Protein AF-A0A0D0GRW7-F1 (afdb_monomer_lite)

Radius of gyration: 13.11 Å; chains: 1; bounding box: 33×24×35 Å

Secondary structure (DSSP, 8-state):
-EEEES-GGGGGGSPPPTTSEEEEEEETT-TTS-S---SSEEEEE---B--TT-SS-BTTHHHHHHHHHHHHHHHTT-HHHHHHHHHHHHHHTT--EEE-

Sequence (100 aa):
DYVLNMAPHQSDAIDATAGVKSYSIDHDWDMLSGDDMGNNIGFKTNTKSGKVGESHKNQTFVNEVGAFIKSFQESNGENSKLIDDFAKLMRSYGINVTVN

Organism: NCBI:txid1503925

pLDDT: mean 75.98, std 14.4, range [48.84, 95.38]

Foldseek 3Di:
DEAEAEQQQVCVVPDDDPPHQYEYEAEPPPPVSDVNNVGPKYKYKPADFQDPPDDPRRPCVCQLVVQQVVQVVVCVPPPVSSVVSSQVSCVVVVMHIDMD

Structure (mmCIF, N/CA/C/O backbone):
data_AF-A0A0D0GRW7-F1
#
_entry.id   AF-A0A0D0GRW7-F1
#
loop_
_atom_site.group_PDB
_atom_site.id
_atom_site.type_symbol
_atom_site.label_atom_id
_atom_site.label_alt_id
_atom_site.label_comp_id
_atom_site.label_asym_id
_atom_site.label_entity_id
_atom_site.label_seq_id
_atom_site.pdbx_PDB_ins_code
_atom_site.Cartn_x
_atom_site.Cartn_y
_atom_site.Cartn_z
_atom_site.occupancy
_atom_site.B_iso_or_equiv
_atom_site.auth_seq_id
_atom_site.auth_comp_id
_atom_site.auth_asym_id
_atom_site.auth_atom_id
_atom_site.pdbx_PDB_model_num
ATOM 1 N N . ASP A 1 1 ? 1.370 2.937 17.768 1.00 60.88 1 ASP A N 1
ATOM 2 C CA . ASP A 1 1 ? 2.430 2.711 16.764 1.00 60.88 1 ASP A CA 1
ATOM 3 C C . ASP A 1 1 ? 1.970 1.726 15.705 1.00 60.88 1 ASP A C 1
ATOM 5 O O . ASP A 1 1 ? 0.976 1.039 15.930 1.00 60.88 1 ASP A O 1
ATOM 9 N N . TYR A 1 2 ? 2.628 1.719 14.546 1.00 71.25 2 TYR A N 1
ATOM 10 C CA . TYR A 1 2 ? 2.402 0.777 13.445 1.00 71.25 2 TYR A CA 1
ATOM 11 C C . TYR A 1 2 ? 3.739 0.418 12.792 1.00 71.25 2 TYR A C 1
ATOM 13 O O . TYR A 1 2 ? 4.698 1.185 12.883 1.00 71.25 2 TYR A O 1
ATOM 21 N N . VAL A 1 3 ? 3.782 -0.733 12.122 1.00 76.12 3 VAL A N 1
ATOM 22 C CA . VAL A 1 3 ? 4.935 -1.176 11.328 1.00 76.12 3 VAL A CA 1
ATOM 23 C C . VAL A 1 3 ? 4.465 -1.408 9.897 1.00 76.12 3 VAL A C 1
ATOM 25 O O . VAL A 1 3 ? 3.535 -2.182 9.674 1.00 76.12 3 VAL A O 1
ATOM 28 N N . LEU A 1 4 ? 5.091 -0.723 8.939 1.00 79.25 4 LEU A N 1
ATOM 29 C CA . LEU A 1 4 ? 4.944 -1.011 7.515 1.00 79.25 4 LEU A CA 1
ATOM 30 C C . LEU A 1 4 ? 6.209 -1.714 7.037 1.00 79.25 4 LEU A C 1
ATOM 32 O O . LEU A 1 4 ? 7.304 -1.161 7.117 1.00 79.25 4 LEU A O 1
ATOM 36 N N . ASN A 1 5 ? 6.032 -2.918 6.523 1.00 77.00 5 ASN A N 1
ATOM 37 C CA . ASN A 1 5 ? 7.088 -3.741 5.984 1.00 77.00 5 ASN A CA 1
ATOM 38 C C . ASN A 1 5 ? 6.989 -3.783 4.454 1.00 77.00 5 ASN A C 1
ATOM 40 O O . ASN A 1 5 ? 5.943 -4.114 3.911 1.00 77.00 5 ASN A O 1
ATOM 44 N N . MET A 1 6 ? 8.070 -3.455 3.753 1.00 75.94 6 MET A N 1
ATOM 45 C CA . MET A 1 6 ? 8.114 -3.451 2.284 1.00 75.94 6 MET A CA 1
ATOM 46 C C . MET A 1 6 ? 9.124 -4.457 1.711 1.00 75.94 6 MET A C 1
ATOM 48 O O . MET A 1 6 ? 9.511 -4.336 0.553 1.00 75.94 6 MET A O 1
ATOM 52 N N . ALA A 1 7 ? 9.595 -5.400 2.533 1.00 69.25 7 ALA A N 1
ATOM 53 C CA . ALA A 1 7 ? 10.480 -6.495 2.135 1.00 69.25 7 ALA A CA 1
ATOM 54 C C . ALA A 1 7 ? 10.164 -7.765 2.962 1.00 69.25 7 ALA A C 1
ATOM 56 O O . ALA A 1 7 ? 10.988 -8.184 3.783 1.00 69.25 7 ALA A O 1
ATOM 57 N N . PRO A 1 8 ? 8.965 -8.360 2.794 1.00 55.47 8 PRO A N 1
ATOM 58 C CA . PRO A 1 8 ? 8.429 -9.394 3.684 1.00 55.47 8 PRO A CA 1
ATOM 59 C C . PRO A 1 8 ? 9.364 -10.585 3.942 1.00 55.47 8 PRO A C 1
ATOM 61 O O . PRO A 1 8 ? 9.634 -10.850 5.106 1.00 55.47 8 PRO A O 1
ATOM 64 N N . HIS A 1 9 ? 10.011 -11.174 2.933 1.00 56.25 9 HIS A N 1
ATOM 65 C CA . HIS A 1 9 ? 11.031 -12.225 3.137 1.00 56.25 9 HIS A CA 1
ATOM 66 C C . HIS A 1 9 ? 12.189 -11.848 4.074 1.00 56.25 9 HIS A C 1
ATOM 68 O O . HIS A 1 9 ? 12.691 -12.685 4.815 1.00 56.25 9 HIS A O 1
ATOM 74 N N . GLN A 1 10 ? 12.669 -10.596 4.062 1.00 51.53 10 GLN A N 1
ATOM 75 C CA . GLN A 1 10 ? 13.728 -10.191 5.003 1.00 51.53 10 GLN A CA 1
ATOM 76 C C . GLN A 1 10 ? 13.198 -9.965 6.423 1.00 51.53 10 GLN A C 1
ATOM 78 O O . GLN A 1 10 ? 13.969 -9.683 7.339 1.00 51.53 10 GLN A O 1
ATOM 83 N N . SER A 1 11 ? 11.887 -10.049 6.602 1.00 50.66 11 SER A N 1
ATOM 84 C CA . SER A 1 11 ? 11.193 -9.638 7.814 1.00 50.66 11 SER A CA 1
ATOM 85 C C . SER A 1 11 ? 10.844 -10.789 8.728 1.00 50.66 11 SER A C 1
ATOM 87 O O . SER A 1 11 ? 10.497 -10.530 9.871 1.00 50.66 11 SER A O 1
ATOM 89 N N . ASP A 1 12 ? 11.094 -12.029 8.313 1.00 48.84 12 ASP A N 1
ATOM 90 C CA . ASP A 1 12 ? 11.265 -13.149 9.246 1.00 48.84 12 ASP A CA 1
ATOM 91 C C . ASP A 1 12 ? 12.370 -12.864 10.285 1.00 48.84 12 ASP A C 1
ATOM 93 O O . ASP A 1 12 ? 12.450 -13.513 11.324 1.00 48.84 12 ASP A O 1
ATOM 97 N N . ALA A 1 13 ? 13.235 -11.873 10.023 1.00 49.31 13 ALA A N 1
ATOM 98 C CA . ALA A 1 13 ? 14.223 -11.351 10.965 1.00 49.31 13 ALA A CA 1
ATOM 99 C C . ALA A 1 13 ? 13.736 -10.143 11.799 1.00 49.31 13 ALA A C 1
ATOM 101 O O . ALA A 1 13 ? 14.474 -9.674 12.669 1.00 49.31 13 ALA A O 1
ATOM 102 N N . ILE A 1 14 ? 12.541 -9.604 11.530 1.00 51.38 14 ILE A N 1
ATOM 103 C CA . ILE A 1 14 ? 11.941 -8.458 12.225 1.00 51.38 14 ILE A CA 1
ATOM 104 C C . ILE A 1 14 ? 10.580 -8.884 12.784 1.00 51.38 14 ILE A C 1
ATOM 106 O O . ILE A 1 14 ? 9.543 -8.709 12.146 1.00 51.38 14 ILE A O 1
ATOM 110 N N . ASP A 1 15 ? 10.587 -9.400 14.014 1.00 55.19 15 ASP A N 1
ATOM 111 C CA . ASP A 1 15 ? 9.357 -9.694 14.746 1.00 55.19 15 ASP A CA 1
ATOM 112 C C . ASP A 1 15 ? 8.486 -8.435 14.861 1.00 55.19 15 ASP A C 1
ATOM 114 O O . ASP A 1 15 ? 8.937 -7.368 15.299 1.00 55.19 15 ASP A O 1
ATOM 118 N N . ALA A 1 16 ? 7.207 -8.560 14.505 1.00 58.50 16 ALA A N 1
ATOM 119 C CA . ALA A 1 16 ? 6.235 -7.517 14.783 1.00 58.50 16 ALA A CA 1
ATOM 120 C C . ALA A 1 16 ? 6.154 -7.297 16.304 1.00 58.50 16 ALA A C 1
ATOM 122 O O . ALA A 1 16 ? 5.867 -8.220 17.069 1.00 58.50 16 ALA A O 1
ATOM 123 N N . THR A 1 17 ? 6.385 -6.063 16.759 1.00 60.19 17 THR A N 1
ATOM 124 C CA . THR A 1 17 ? 6.256 -5.712 18.177 1.00 60.19 17 THR A CA 1
ATOM 125 C C . THR A 1 17 ? 4.860 -6.091 18.684 1.00 60.19 17 THR A C 1
ATOM 127 O O . THR A 1 17 ? 3.848 -5.666 18.122 1.00 60.19 17 THR A O 1
ATOM 130 N N . ALA A 1 18 ? 4.789 -6.874 19.764 1.00 60.69 18 ALA A N 1
ATOM 131 C CA . ALA A 1 18 ? 3.522 -7.338 20.324 1.00 60.69 18 ALA A CA 1
ATOM 132 C C . ALA A 1 18 ? 2.555 -6.168 20.612 1.00 60.69 18 ALA A C 1
ATOM 134 O O . ALA A 1 18 ? 2.917 -5.187 21.262 1.00 60.69 18 ALA A O 1
ATOM 135 N N . GLY A 1 19 ? 1.313 -6.282 20.129 1.00 65.00 19 GLY A N 1
ATOM 136 C CA . GLY A 1 19 ? 0.267 -5.262 20.297 1.00 65.00 19 GLY A CA 1
ATOM 137 C C . GLY A 1 19 ? 0.275 -4.132 19.257 1.00 65.00 19 GLY A C 1
ATOM 138 O O . GLY A 1 19 ? -0.574 -3.244 19.326 1.00 65.00 19 GLY A O 1
ATOM 139 N N . VAL A 1 20 ? 1.187 -4.163 18.281 1.00 69.50 20 VAL A N 1
ATOM 140 C CA . VAL A 1 20 ? 1.268 -3.186 17.187 1.00 69.50 20 VAL A CA 1
ATOM 141 C C . VAL A 1 20 ? 0.639 -3.754 15.912 1.00 69.50 20 VAL A C 1
ATOM 143 O O . VAL A 1 20 ? 0.842 -4.915 15.569 1.00 69.50 20 VAL A O 1
ATOM 146 N N . LYS A 1 21 ?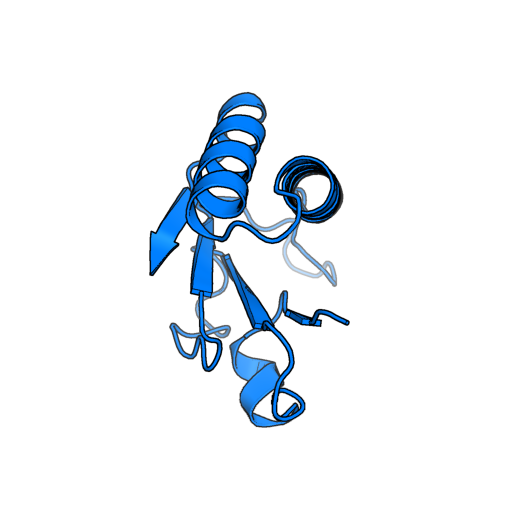 -0.134 -2.936 15.183 1.00 72.69 21 LYS A N 1
ATOM 147 C CA . LYS A 1 21 ? -0.653 -3.328 13.863 1.00 72.69 21 LYS A CA 1
ATOM 148 C C . LYS A 1 21 ? 0.496 -3.343 12.853 1.00 72.69 21 LYS A C 1
ATOM 150 O O . LYS A 1 21 ? 1.126 -2.304 12.637 1.00 72.69 21 LYS A O 1
ATOM 155 N N . SER A 1 22 ? 0.744 -4.499 12.246 1.00 76.31 22 SER A N 1
ATOM 156 C CA . SER A 1 22 ? 1.752 -4.682 11.206 1.00 76.31 22 SER A CA 1
ATOM 157 C C . SER A 1 22 ? 1.101 -4.901 9.842 1.00 76.31 22 SER A C 1
ATOM 159 O O . SER A 1 22 ? 0.077 -5.577 9.732 1.00 76.31 22 SER A O 1
ATOM 161 N N . TYR A 1 23 ? 1.705 -4.306 8.818 1.00 81.06 23 TYR A N 1
ATOM 162 C CA . TYR A 1 23 ? 1.270 -4.386 7.428 1.00 81.06 23 TYR A CA 1
ATOM 163 C C . TYR A 1 23 ? 2.466 -4.734 6.556 1.00 81.06 23 TYR A C 1
ATOM 165 O O . TYR A 1 23 ? 3.562 -4.229 6.805 1.00 81.06 23 TYR A O 1
ATOM 173 N N . SER A 1 24 ? 2.274 -5.559 5.533 1.00 82.62 24 SER A N 1
ATOM 174 C CA . SER A 1 24 ? 3.302 -5.829 4.523 1.00 82.62 24 SER A CA 1
ATOM 175 C C . SER A 1 24 ? 2.848 -5.437 3.125 1.00 82.62 24 SER A C 1
ATOM 177 O O . SER A 1 24 ? 1.669 -5.538 2.802 1.00 82.62 24 SER A O 1
ATOM 179 N N . ILE A 1 25 ? 3.794 -4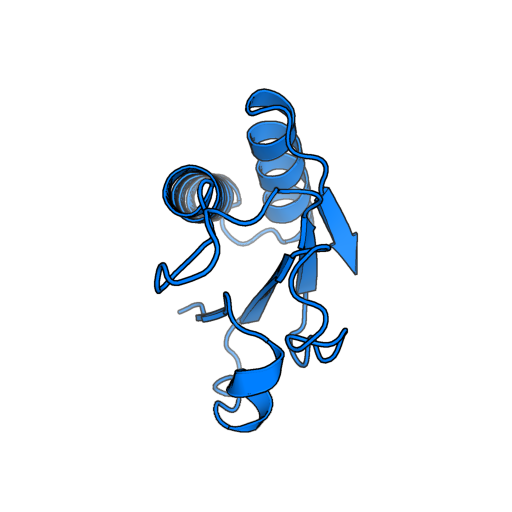.986 2.306 1.00 82.06 25 ILE A N 1
ATOM 180 C CA . ILE A 1 25 ? 3.623 -4.793 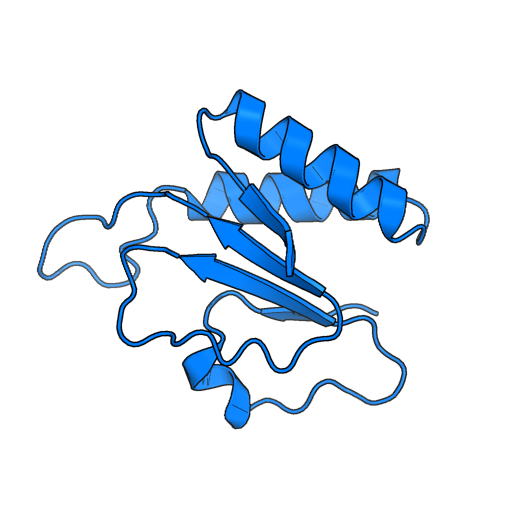0.869 1.00 82.06 25 ILE A CA 1
ATOM 181 C C . ILE A 1 25 ? 4.615 -5.717 0.160 1.00 82.06 25 ILE A C 1
ATOM 183 O O . ILE A 1 25 ? 5.821 -5.593 0.373 1.00 82.06 25 ILE A O 1
ATOM 187 N N . ASP A 1 26 ? 4.085 -6.622 -0.655 1.00 81.88 26 ASP A N 1
ATOM 188 C CA . ASP A 1 26 ? 4.806 -7.541 -1.534 1.00 81.88 26 ASP A CA 1
ATOM 189 C C . ASP A 1 26 ? 4.609 -7.158 -3.010 1.00 81.88 26 ASP A C 1
ATOM 191 O O . ASP A 1 26 ? 3.607 -6.535 -3.383 1.00 81.88 26 ASP A O 1
ATOM 195 N N . HIS A 1 27 ? 5.560 -7.546 -3.860 1.00 80.25 27 HIS A N 1
ATOM 196 C CA . HIS A 1 27 ? 5.608 -7.184 -5.273 1.00 80.25 27 HIS A CA 1
ATOM 197 C C . HIS A 1 27 ? 5.653 -8.428 -6.166 1.00 80.25 27 HIS A C 1
ATOM 199 O O . HIS A 1 27 ? 6.558 -9.241 -6.040 1.00 80.25 27 HIS A O 1
ATOM 205 N N . ASP A 1 28 ? 4.771 -8.523 -7.170 1.00 73.81 28 ASP A N 1
ATOM 206 C CA . ASP A 1 28 ? 4.681 -9.700 -8.066 1.00 73.81 28 ASP A CA 1
ATOM 207 C C . ASP A 1 28 ? 6.002 -10.070 -8.776 1.00 73.81 28 ASP A C 1
ATOM 209 O O . ASP A 1 28 ? 6.220 -11.220 -9.161 1.00 73.81 28 ASP A O 1
ATOM 213 N N . TRP A 1 29 ? 6.873 -9.086 -9.013 1.00 70.06 29 TRP A N 1
ATOM 214 C CA . TRP A 1 29 ? 8.165 -9.280 -9.678 1.00 70.06 29 TRP A CA 1
ATOM 215 C C . TRP A 1 29 ? 9.289 -9.684 -8.725 1.00 70.06 29 TRP A C 1
ATOM 217 O O . TRP A 1 29 ? 10.357 -10.092 -9.193 1.00 70.06 29 TRP A O 1
ATOM 227 N N . ASP A 1 30 ? 9.084 -9.554 -7.417 1.00 64.94 30 ASP A N 1
ATOM 228 C CA . ASP A 1 30 ? 10.051 -9.962 -6.413 1.00 64.94 30 ASP A CA 1
ATOM 229 C C . ASP A 1 30 ? 9.801 -11.428 -6.035 1.00 64.94 30 ASP A C 1
ATOM 231 O O . ASP A 1 30 ? 9.222 -11.788 -5.023 1.00 64.94 30 ASP A O 1
ATOM 235 N N . MET A 1 31 ? 10.248 -12.335 -6.905 1.00 58.91 31 MET A N 1
ATOM 236 C CA . MET A 1 31 ? 10.103 -13.778 -6.664 1.00 58.91 31 MET A CA 1
ATOM 237 C C . MET A 1 31 ? 10.867 -14.269 -5.422 1.00 58.91 31 MET A C 1
ATOM 239 O O . MET A 1 31 ? 10.650 -15.400 -4.990 1.00 58.91 31 MET A O 1
ATOM 243 N N . LEU A 1 32 ? 11.796 -13.463 -4.894 1.00 55.09 32 LEU A N 1
ATOM 244 C CA . LEU A 1 32 ? 12.589 -13.783 -3.709 1.00 55.09 32 LEU A CA 1
ATOM 245 C C . LEU A 1 32 ? 11.959 -13.226 -2.427 1.00 55.09 32 LEU A C 1
ATOM 247 O O . LEU A 1 32 ? 12.336 -13.691 -1.356 1.00 55.09 32 LEU A O 1
ATOM 251 N N . SER A 1 33 ? 11.019 -12.274 -2.513 1.00 55.09 33 SER A N 1
ATOM 252 C CA . SER A 1 33 ? 10.324 -11.737 -1.338 1.00 55.09 33 SER A CA 1
ATOM 253 C C . SER A 1 33 ? 9.281 -12.680 -0.749 1.00 55.09 33 SER A C 1
ATOM 255 O O . SER A 1 33 ? 8.897 -12.459 0.398 1.00 55.09 33 SER A O 1
ATOM 257 N N . GLY A 1 34 ? 8.910 -13.743 -1.478 1.00 49.47 34 GLY A N 1
ATOM 258 C CA . GLY A 1 34 ? 8.025 -14.817 -1.022 1.00 49.47 34 GLY A CA 1
ATOM 259 C C . GLY A 1 34 ? 6.633 -14.332 -0.591 1.00 49.47 34 GLY A C 1
ATOM 260 O O . GLY A 1 34 ? 6.422 -13.183 -0.235 1.00 49.47 34 GLY A O 1
ATOM 261 N N . ASP A 1 35 ? 5.649 -15.228 -0.546 1.00 52.47 35 ASP A N 1
ATOM 262 C CA . ASP A 1 35 ? 4.361 -14.916 0.104 1.00 52.47 35 ASP A CA 1
ATOM 263 C C . ASP A 1 35 ? 4.476 -14.961 1.650 1.00 52.47 35 ASP A C 1
ATOM 265 O O . ASP A 1 35 ? 3.462 -15.089 2.337 1.00 52.47 35 ASP A O 1
ATOM 269 N N . ASP A 1 36 ? 5.690 -14.857 2.218 1.00 54.38 36 ASP A N 1
ATOM 270 C CA . ASP A 1 36 ? 5.933 -14.891 3.669 1.00 54.38 36 ASP A CA 1
ATOM 271 C C . ASP A 1 36 ? 5.619 -13.527 4.301 1.00 54.38 36 ASP A C 1
ATOM 273 O O . ASP A 1 36 ? 6.444 -12.771 4.815 1.00 54.38 36 ASP A O 1
ATOM 277 N N . MET A 1 37 ? 4.351 -13.155 4.171 1.00 59.53 37 MET A N 1
ATOM 278 C CA . MET A 1 37 ? 3.765 -11.982 4.785 1.00 59.53 37 MET A CA 1
ATOM 279 C C . MET A 1 37 ? 3.359 -12.341 6.215 1.00 59.53 37 MET A C 1
ATOM 281 O O . MET A 1 37 ? 2.178 -12.473 6.514 1.00 59.53 37 MET A O 1
ATOM 285 N N . GLY A 1 38 ? 4.339 -12.477 7.116 1.00 52.50 38 GLY A N 1
ATOM 286 C CA . GLY A 1 38 ? 4.145 -12.773 8.549 1.00 52.50 38 GLY A CA 1
ATOM 287 C C . GLY A 1 38 ? 3.371 -11.711 9.361 1.00 52.50 38 GLY A C 1
ATOM 288 O O . GLY A 1 38 ? 3.412 -11.710 10.590 1.00 52.50 38 GLY A O 1
ATOM 289 N N . ASN A 1 39 ? 2.675 -10.783 8.694 1.00 60.41 39 ASN A N 1
ATOM 290 C CA . ASN A 1 39 ? 1.955 -9.652 9.272 1.00 60.41 39 ASN A CA 1
ATOM 291 C C . ASN A 1 39 ? 0.434 -9.860 9.245 1.00 60.41 39 ASN A C 1
ATOM 293 O O . ASN A 1 39 ? -0.092 -10.604 8.428 1.00 60.41 39 ASN A O 1
ATOM 297 N N . ASN A 1 40 ? -0.294 -9.147 10.112 1.00 67.06 40 ASN A N 1
ATOM 298 C CA . ASN A 1 40 ? -1.752 -9.301 10.244 1.00 67.06 40 ASN A CA 1
ATOM 299 C C . ASN A 1 40 ? -2.553 -8.905 8.983 1.00 67.06 40 ASN A C 1
ATOM 301 O O . ASN A 1 40 ? -3.708 -9.311 8.876 1.00 67.06 40 ASN A O 1
ATOM 305 N N . ILE A 1 41 ? -1.997 -8.066 8.093 1.00 75.00 41 ILE A N 1
ATOM 306 C CA . ILE A 1 41 ? -2.610 -7.642 6.819 1.00 75.00 41 ILE A CA 1
ATOM 307 C C . ILE A 1 41 ? -1.512 -7.506 5.755 1.00 75.00 41 ILE A C 1
ATOM 309 O O . ILE A 1 41 ? -0.575 -6.720 5.934 1.00 75.00 41 ILE A O 1
ATOM 313 N N . GLY A 1 42 ? -1.650 -8.219 4.638 1.00 78.75 42 GLY A N 1
ATOM 314 C CA . GLY A 1 42 ? -0.709 -8.173 3.523 1.00 78.75 42 GLY A CA 1
ATOM 315 C C . GLY A 1 42 ? -1.299 -7.547 2.258 1.00 78.75 42 GLY A C 1
ATOM 316 O O . GLY A 1 42 ? -2.443 -7.806 1.891 1.00 78.75 42 GLY A O 1
ATOM 317 N N . PHE A 1 43 ? -0.506 -6.743 1.553 1.00 83.38 43 PHE A N 1
ATOM 318 C CA . PHE A 1 43 ? -0.849 -6.163 0.257 1.00 83.38 43 PHE A CA 1
ATOM 319 C C . PHE A 1 43 ? 0.106 -6.669 -0.814 1.00 83.38 43 PHE A C 1
ATOM 321 O O . PHE A 1 43 ? 1.301 -6.418 -0.739 1.00 83.38 43 PHE A O 1
ATOM 328 N N . LYS A 1 44 ? -0.413 -7.309 -1.854 1.00 83.00 44 LYS A N 1
ATOM 329 C CA . LYS A 1 44 ? 0.369 -7.707 -3.024 1.00 83.00 44 LYS A CA 1
ATOM 330 C C . LYS A 1 44 ? 0.102 -6.762 -4.181 1.00 83.00 44 LYS A C 1
ATOM 332 O O . LYS A 1 44 ? -1.064 -6.544 -4.523 1.00 83.00 44 LYS A O 1
ATOM 337 N N . THR A 1 45 ? 1.146 -6.186 -4.771 1.00 79.44 45 THR A N 1
ATOM 338 C CA . THR A 1 45 ? 1.021 -5.212 -5.863 1.00 79.44 45 THR A CA 1
ATOM 339 C C . THR A 1 45 ? 1.655 -5.716 -7.159 1.00 79.44 45 THR A C 1
ATOM 341 O O . THR A 1 45 ? 2.728 -6.319 -7.177 1.00 79.44 45 THR A O 1
ATOM 344 N N . ASN A 1 46 ? 0.990 -5.435 -8.282 1.00 78.31 46 ASN A N 1
ATOM 345 C CA . ASN A 1 46 ? 1.421 -5.869 -9.617 1.00 78.31 46 ASN A CA 1
ATOM 346 C C . ASN A 1 46 ? 2.412 -4.904 -10.290 1.00 78.31 46 ASN A C 1
ATOM 348 O O . ASN A 1 46 ? 2.420 -4.747 -11.518 1.00 78.31 46 ASN A O 1
ATOM 352 N N . THR A 1 47 ? 3.187 -4.175 -9.488 1.00 75.38 47 THR A N 1
ATOM 353 C CA . THR A 1 47 ? 4.098 -3.139 -9.984 1.00 75.38 47 THR A CA 1
ATOM 354 C C . THR A 1 47 ? 5.214 -3.775 -10.814 1.00 75.38 47 THR A C 1
ATOM 356 O O . THR A 1 47 ? 5.284 -4.991 -10.963 1.00 75.38 47 THR A O 1
ATOM 359 N N . LYS A 1 48 ? 6.064 -2.974 -11.458 1.00 70.75 48 LYS A N 1
ATOM 360 C CA . LYS A 1 48 ? 7.181 -3.504 -12.253 1.00 70.75 48 LYS A CA 1
ATOM 361 C C . LYS A 1 48 ? 8.499 -3.169 -11.586 1.00 70.75 48 LYS A C 1
ATOM 363 O O . LYS A 1 48 ? 8.678 -2.058 -11.088 1.00 70.75 48 LYS A O 1
ATOM 368 N N . SER A 1 49 ? 9.444 -4.101 -11.671 1.00 69.94 49 SER A N 1
ATOM 369 C CA . SER A 1 49 ? 10.824 -3.828 -11.297 1.00 69.94 49 SER A CA 1
ATOM 370 C C . SER A 1 49 ? 11.439 -2.766 -12.220 1.00 69.94 49 SER A C 1
ATOM 372 O O . SER A 1 49 ? 11.219 -2.767 -13.432 1.00 69.94 49 SER A O 1
ATOM 374 N N . GLY A 1 50 ? 12.300 -1.924 -11.660 1.00 66.81 50 GLY A N 1
ATOM 375 C CA . GLY A 1 50 ? 13.307 -1.126 -12.350 1.00 66.81 50 GLY A CA 1
ATOM 376 C C . GLY A 1 50 ? 14.371 -1.982 -13.045 1.00 66.81 50 GLY A C 1
ATOM 377 O O . GLY A 1 50 ? 14.221 -3.198 -13.207 1.00 66.81 50 GLY A O 1
ATOM 378 N N . LYS A 1 51 ? 15.453 -1.352 -13.511 1.00 68.06 51 LYS A N 1
ATOM 379 C CA . LYS A 1 51 ? 16.415 -2.017 -14.403 1.00 68.06 51 LYS A CA 1
ATOM 380 C C . LYS A 1 51 ? 17.291 -3.023 -13.650 1.00 68.06 51 LYS A C 1
ATOM 382 O O . LYS A 1 51 ? 17.552 -2.904 -12.454 1.00 68.06 51 LYS A O 1
ATOM 387 N N . VAL A 1 52 ? 17.777 -4.040 -14.362 1.00 61.75 52 VAL A N 1
ATOM 388 C CA . VAL A 1 52 ? 18.760 -4.999 -13.828 1.00 61.75 52 VAL A CA 1
ATOM 389 C C . VAL A 1 52 ? 20.045 -4.250 -13.450 1.00 61.75 52 VAL A C 1
ATOM 391 O O . VAL A 1 52 ? 20.569 -3.497 -14.263 1.00 61.75 52 VAL A O 1
ATOM 394 N N . GLY A 1 53 ? 20.541 -4.455 -12.225 1.00 61.56 53 GLY A N 1
ATOM 395 C CA . GLY A 1 53 ? 21.724 -3.768 -11.687 1.00 61.56 53 GLY A CA 1
ATOM 396 C C . GLY A 1 53 ? 21.424 -2.526 -10.838 1.00 61.56 53 GLY A C 1
ATOM 397 O O . GLY A 1 53 ? 22.331 -2.023 -10.184 1.00 61.56 53 GLY A O 1
ATOM 398 N N . GLU A 1 54 ? 20.172 -2.058 -10.793 1.00 59.03 54 GLU A N 1
ATOM 399 C CA . GLU A 1 54 ? 19.744 -1.015 -9.853 1.00 59.03 54 GLU A CA 1
ATOM 400 C C . GLU A 1 54 ? 19.358 -1.645 -8.504 1.00 59.03 54 GLU A C 1
ATOM 402 O O . GLU A 1 54 ? 18.585 -2.609 -8.453 1.00 59.03 54 GLU A O 1
ATOM 407 N N . SER A 1 55 ? 19.891 -1.104 -7.406 1.00 52.06 55 SER A N 1
ATOM 408 C CA . SER A 1 55 ? 19.375 -1.364 -6.056 1.00 52.06 55 SER A CA 1
ATOM 409 C C . SER A 1 55 ? 18.016 -0.675 -5.891 1.00 52.06 55 SER A C 1
ATOM 411 O O . SER A 1 55 ? 17.826 0.423 -6.407 1.00 52.06 55 SER A O 1
ATOM 413 N N . HIS A 1 56 ? 17.082 -1.292 -5.158 1.00 58.91 56 HIS A N 1
ATOM 414 C CA . HIS A 1 56 ? 15.732 -0.753 -4.903 1.00 58.91 56 HIS A CA 1
ATOM 415 C C . HIS A 1 56 ? 14.903 -0.508 -6.178 1.00 58.91 56 HIS A C 1
ATOM 417 O O . HIS A 1 56 ? 14.444 0.595 -6.459 1.00 58.91 56 HIS A O 1
ATOM 423 N N . LYS A 1 57 ? 14.660 -1.578 -6.940 1.00 70.19 57 LYS A N 1
ATOM 424 C CA . LYS A 1 57 ? 13.919 -1.575 -8.214 1.00 70.19 57 LYS A CA 1
ATOM 425 C C . LYS A 1 57 ? 12.432 -1.196 -8.108 1.00 70.19 57 LYS A C 1
ATOM 427 O O . LYS A 1 57 ? 11.738 -1.218 -9.117 1.00 70.19 57 LYS A O 1
ATOM 432 N N . ASN A 1 58 ? 11.913 -0.860 -6.935 1.00 75.38 58 ASN A N 1
ATOM 433 C CA . ASN A 1 58 ? 10.510 -0.498 -6.782 1.00 75.38 58 ASN A CA 1
ATOM 434 C C . ASN A 1 58 ? 10.265 0.948 -7.257 1.00 75.38 58 ASN A C 1
ATOM 436 O O . ASN A 1 58 ? 10.402 1.905 -6.495 1.00 75.38 58 ASN A O 1
ATOM 440 N N . GLN A 1 59 ? 9.871 1.110 -8.523 1.00 77.88 59 GLN A N 1
ATOM 441 C CA . GLN A 1 59 ? 9.576 2.425 -9.111 1.00 77.88 59 GLN A CA 1
ATOM 442 C C . GLN A 1 59 ? 8.359 3.116 -8.481 1.00 77.88 59 GLN A C 1
ATOM 444 O O . GLN A 1 59 ? 8.171 4.321 -8.640 1.00 77.88 59 GLN A O 1
ATOM 449 N N . THR A 1 60 ? 7.530 2.362 -7.766 1.00 83.50 60 THR A N 1
ATOM 450 C CA . THR A 1 60 ? 6.280 2.820 -7.160 1.00 83.50 60 THR A CA 1
ATOM 451 C C . THR A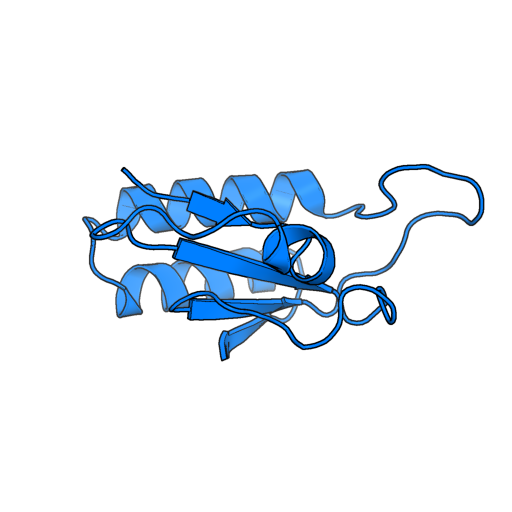 1 60 ? 6.396 3.064 -5.661 1.00 83.50 60 THR A C 1
ATOM 453 O O . THR A 1 60 ? 5.401 3.417 -5.038 1.00 83.50 60 THR A O 1
ATOM 456 N N . PHE A 1 61 ? 7.602 2.967 -5.092 1.00 83.69 61 PHE A N 1
ATOM 457 C CA . PHE A 1 61 ? 7.855 3.115 -3.658 1.00 83.69 61 PHE A CA 1
ATOM 458 C C . PHE A 1 61 ? 7.216 4.376 -3.056 1.00 83.69 61 PHE A C 1
ATOM 460 O O . PHE A 1 61 ? 6.516 4.308 -2.050 1.00 83.69 61 PHE A O 1
ATOM 467 N N . VAL A 1 62 ? 7.403 5.533 -3.702 1.00 87.00 62 VAL A N 1
ATOM 468 C CA . VAL A 1 62 ? 6.840 6.812 -3.229 1.00 87.00 62 VAL A CA 1
ATOM 469 C C . VAL A 1 62 ? 5.309 6.783 -3.222 1.00 87.00 62 VAL A C 1
ATOM 471 O O . VAL A 1 62 ? 4.691 7.282 -2.283 1.00 87.00 62 VAL A O 1
ATOM 474 N N . ASN A 1 63 ? 4.700 6.174 -4.241 1.00 89.69 63 ASN A N 1
ATOM 475 C CA . ASN A 1 63 ? 3.248 6.048 -4.336 1.00 89.69 63 ASN A CA 1
ATOM 476 C C . ASN A 1 63 ? 2.705 5.087 -3.273 1.00 89.69 63 ASN A C 1
ATOM 478 O O . ASN A 1 63 ? 1.706 5.403 -2.641 1.00 89.69 63 ASN A O 1
ATOM 482 N N . GLU A 1 64 ? 3.375 3.957 -3.043 1.00 88.38 64 GLU A N 1
ATOM 483 C CA . GLU A 1 64 ? 2.988 2.952 -2.046 1.00 88.38 64 GLU A CA 1
ATOM 484 C C . GLU A 1 64 ? 3.064 3.504 -0.622 1.00 88.38 64 GLU A C 1
ATOM 486 O O . GLU A 1 64 ? 2.073 3.471 0.107 1.00 88.38 64 GLU A O 1
ATOM 491 N N . VAL A 1 65 ? 4.205 4.088 -0.244 1.00 89.19 65 VAL A N 1
ATOM 492 C CA . VAL A 1 65 ? 4.391 4.696 1.082 1.00 89.19 65 VAL A CA 1
ATOM 493 C C . VAL A 1 65 ? 3.429 5.866 1.276 1.00 89.19 65 VAL A C 1
ATOM 495 O O . VAL A 1 65 ? 2.772 5.965 2.312 1.00 89.19 65 VAL A O 1
ATOM 498 N N . GLY A 1 66 ? 3.303 6.740 0.273 1.00 92.06 66 GLY A N 1
ATOM 499 C CA . GLY A 1 66 ? 2.406 7.891 0.332 1.00 92.06 66 GLY A CA 1
ATOM 500 C C . GLY A 1 66 ? 0.936 7.487 0.459 1.00 92.06 66 GLY A C 1
ATOM 501 O O . GLY A 1 66 ? 0.225 8.018 1.315 1.00 92.06 66 GLY A O 1
ATOM 502 N N . ALA A 1 67 ? 0.486 6.520 -0.345 1.00 93.69 67 ALA A N 1
ATOM 503 C CA . ALA A 1 67 ? -0.872 5.990 -0.278 1.00 93.69 67 ALA A CA 1
ATOM 504 C C . ALA A 1 67 ? -1.148 5.331 1.071 1.00 93.69 67 ALA A C 1
ATOM 506 O O . ALA A 1 67 ? -2.202 5.576 1.657 1.00 93.69 67 ALA A O 1
ATOM 507 N N . PHE A 1 68 ? -0.209 4.533 1.582 1.00 92.00 68 PHE A N 1
ATOM 508 C CA . PHE A 1 68 ? -0.368 3.860 2.864 1.00 92.00 68 PHE A CA 1
ATOM 509 C C . PHE A 1 68 ? -0.469 4.862 4.017 1.00 92.00 68 PHE A C 1
ATOM 511 O O . PHE A 1 68 ? -1.420 4.797 4.790 1.00 92.00 68 PHE A O 1
ATOM 518 N N . ILE A 1 69 ? 0.454 5.829 4.106 1.00 91.62 69 ILE A N 1
ATOM 519 C CA . ILE A 1 69 ? 0.437 6.858 5.160 1.00 91.62 69 ILE A CA 1
ATOM 520 C C . ILE A 1 69 ? -0.878 7.636 5.125 1.00 91.62 69 ILE A C 1
ATOM 522 O O . ILE A 1 69 ? -1.503 7.830 6.169 1.00 91.62 69 ILE A O 1
ATOM 526 N N . LYS A 1 70 ? -1.319 8.049 3.933 1.00 94.06 70 LYS A N 1
ATOM 527 C CA . LYS A 1 70 ? -2.575 8.782 3.772 1.00 94.06 70 LYS A CA 1
ATOM 528 C C . LYS A 1 70 ? -3.777 7.946 4.221 1.00 94.06 70 LYS A C 1
ATOM 530 O O . LYS A 1 70 ? -4.573 8.413 5.029 1.00 94.06 70 LYS A O 1
ATOM 535 N N . SER A 1 71 ? -3.867 6.702 3.757 1.00 93.50 71 SER A N 1
ATOM 536 C CA . SER A 1 71 ? -4.960 5.786 4.115 1.00 93.50 71 SER A CA 1
ATOM 537 C C . SER A 1 71 ? -4.973 5.501 5.613 1.00 93.50 71 SER A C 1
ATOM 539 O O . SER A 1 71 ? -6.022 5.509 6.248 1.00 93.50 71 SER A O 1
ATOM 541 N N . PHE A 1 72 ? -3.796 5.323 6.215 1.00 90.44 72 PHE A N 1
ATOM 542 C CA . PHE A 1 72 ? -3.656 5.143 7.653 1.00 90.44 72 PHE A CA 1
ATOM 543 C C . PHE A 1 72 ? -4.18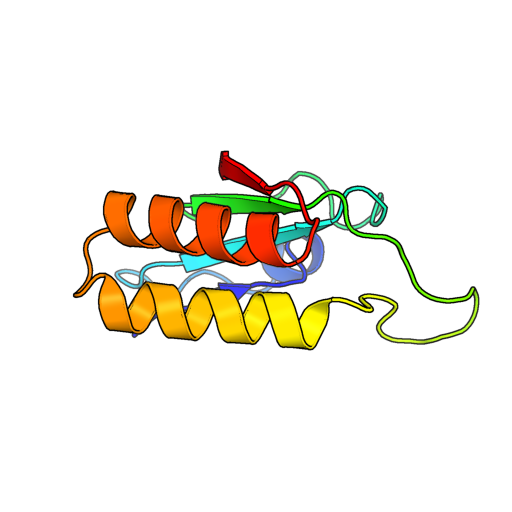5 6.354 8.429 1.00 90.44 72 PHE A C 1
ATOM 545 O O . PHE A 1 72 ? -4.997 6.183 9.339 1.00 90.44 72 PHE A O 1
ATOM 552 N N . GLN A 1 73 ? -3.787 7.570 8.047 1.00 91.75 73 GLN A N 1
ATOM 553 C CA . GLN A 1 73 ? -4.257 8.803 8.683 1.00 91.75 73 GLN A CA 1
ATOM 554 C C . GLN A 1 73 ? -5.776 8.988 8.552 1.00 91.75 73 GLN A C 1
ATOM 556 O O . GLN A 1 73 ? -6.428 9.383 9.514 1.00 91.75 73 GLN A O 1
ATOM 561 N N . GLU A 1 74 ? -6.352 8.672 7.391 1.00 93.12 74 GLU A N 1
ATOM 562 C CA . GLU A 1 74 ? -7.788 8.833 7.116 1.00 93.12 74 GLU A CA 1
ATOM 563 C C . GLU A 1 74 ? -8.652 7.711 7.726 1.00 93.12 74 GLU A C 1
ATOM 565 O O . GLU A 1 74 ? -9.856 7.896 7.960 1.00 93.12 74 GLU A O 1
ATOM 570 N N . SER A 1 75 ? -8.042 6.560 8.027 1.00 91.44 75 SER A N 1
ATOM 571 C CA . SER A 1 75 ? -8.724 5.397 8.600 1.00 91.44 75 SER A CA 1
ATOM 572 C C . SER A 1 75 ? -9.138 5.567 10.060 1.00 91.44 75 SER A C 1
ATOM 574 O O . SER A 1 75 ? -10.006 4.834 10.527 1.00 91.44 75 SER A O 1
ATOM 576 N N . ASN A 1 76 ? -8.504 6.480 10.809 1.00 87.12 76 ASN A N 1
ATOM 577 C CA . ASN A 1 76 ? -8.658 6.598 12.267 1.00 87.12 76 ASN A CA 1
ATOM 578 C C . ASN A 1 76 ? -8.519 5.255 13.019 1.00 87.12 76 ASN A C 1
ATOM 580 O O . ASN A 1 76 ? -9.124 5.048 14.069 1.00 87.12 76 ASN A O 1
ATOM 584 N N . GLY A 1 77 ? -7.707 4.333 12.491 1.00 83.06 77 GLY A N 1
ATOM 585 C CA . GLY A 1 77 ? -7.471 3.022 13.088 1.00 83.06 77 GLY A CA 1
ATOM 586 C C . GLY A 1 77 ? -8.448 1.924 12.655 1.00 83.06 77 GLY A C 1
ATOM 587 O O . GLY A 1 77 ? -8.305 0.799 13.136 1.00 83.06 77 GLY A O 1
ATOM 588 N N . GLU A 1 78 ? -9.390 2.188 11.748 1.00 89.06 78 GLU A N 1
ATOM 589 C CA . GLU A 1 78 ? -10.253 1.161 11.153 1.00 89.06 78 GLU A CA 1
ATOM 590 C C . GLU A 1 78 ? -9.541 0.425 10.007 1.00 89.06 78 GLU A C 1
ATOM 592 O O . GLU A 1 78 ? -9.228 1.005 8.968 1.00 89.06 78 GLU A O 1
ATOM 597 N N . ASN A 1 79 ? -9.301 -0.880 10.172 1.00 86.19 79 ASN A N 1
ATOM 598 C CA . ASN A 1 79 ? -8.527 -1.658 9.196 1.00 86.19 79 ASN A CA 1
ATOM 599 C C . ASN A 1 79 ? -9.226 -1.772 7.835 1.00 86.19 79 ASN A C 1
ATOM 601 O O . ASN A 1 79 ? -8.566 -1.641 6.812 1.00 86.19 79 ASN A O 1
ATOM 605 N N . SER A 1 80 ? -10.543 -1.998 7.813 1.00 89.62 80 SER A N 1
ATOM 606 C CA . SER A 1 80 ? -11.314 -2.096 6.565 1.00 89.62 80 SER A CA 1
ATOM 607 C C . SER A 1 80 ? -11.216 -0.810 5.751 1.00 89.62 80 SER A C 1
ATOM 609 O O . SER A 1 80 ? -10.947 -0.854 4.556 1.00 89.62 80 SER A O 1
ATOM 611 N N . LYS A 1 81 ? -11.338 0.338 6.423 1.00 92.50 81 LYS A N 1
ATOM 612 C CA . LYS A 1 81 ? -11.205 1.646 5.790 1.00 92.50 81 LYS A CA 1
ATOM 613 C C . LYS A 1 81 ? -9.795 1.884 5.253 1.00 92.50 81 LYS A C 1
ATOM 615 O O . LYS A 1 81 ? -9.653 2.315 4.117 1.00 92.50 81 LYS A O 1
ATOM 620 N N . LEU A 1 82 ? -8.762 1.551 6.033 1.00 92.56 82 LEU A N 1
ATOM 621 C CA . LEU A 1 82 ? -7.372 1.634 5.576 1.00 92.56 82 LEU A CA 1
ATOM 622 C C . LEU A 1 82 ? -7.155 0.804 4.309 1.00 92.56 82 LEU A C 1
ATOM 624 O O . LEU A 1 82 ? -6.580 1.307 3.348 1.00 92.56 82 LEU A O 1
ATOM 628 N N . ILE A 1 83 ? -7.615 -0.451 4.313 1.00 91.31 83 ILE A N 1
ATOM 629 C CA . ILE A 1 83 ? -7.479 -1.377 3.184 1.00 91.31 83 ILE A CA 1
ATOM 630 C C . ILE A 1 83 ? -8.177 -0.814 1.940 1.00 91.31 83 ILE A C 1
ATOM 632 O O . ILE A 1 83 ? -7.569 -0.766 0.868 1.00 91.31 83 ILE A O 1
ATOM 636 N N . ASP A 1 84 ? -9.423 -0.361 2.082 1.00 94.12 84 ASP A N 1
ATOM 637 C CA . ASP A 1 84 ? -10.216 0.171 0.974 1.00 94.12 84 ASP A CA 1
ATOM 638 C C . ASP A 1 84 ? -9.606 1.454 0.395 1.00 94.12 84 ASP A C 1
ATOM 640 O O . ASP A 1 84 ? -9.459 1.578 -0.827 1.00 94.12 84 ASP A O 1
ATOM 644 N N . ASP A 1 85 ? -9.207 2.393 1.257 1.00 95.38 85 ASP A N 1
ATOM 645 C CA . ASP A 1 85 ? -8.601 3.662 0.848 1.00 95.38 85 ASP A CA 1
ATOM 646 C C . ASP A 1 85 ? -7.238 3.430 0.179 1.00 95.38 85 ASP A C 1
ATOM 648 O O . ASP A 1 85 ? -6.961 4.008 -0.880 1.00 95.38 85 ASP A O 1
ATOM 652 N N . PHE A 1 86 ? -6.432 2.509 0.716 1.00 93.88 86 PHE A N 1
ATOM 653 C CA . PHE A 1 86 ? -5.144 2.142 0.134 1.00 93.88 86 PHE A CA 1
ATOM 654 C C . PHE A 1 86 ? -5.324 1.519 -1.250 1.00 93.88 86 PHE A C 1
ATOM 656 O O . PHE A 1 86 ? -4.750 2.005 -2.227 1.00 93.88 86 PHE A O 1
ATOM 663 N N . ALA A 1 87 ? -6.180 0.500 -1.373 1.00 93.19 87 ALA A N 1
ATOM 664 C CA . ALA A 1 87 ? -6.459 -0.148 -2.650 1.00 93.19 87 ALA A CA 1
ATOM 665 C C . ALA A 1 87 ? -7.008 0.848 -3.687 1.00 93.19 87 ALA A C 1
ATOM 667 O O . ALA A 1 87 ? -6.652 0.790 -4.867 1.00 93.19 87 ALA A O 1
ATOM 668 N N . LYS A 1 88 ? -7.844 1.802 -3.262 1.00 94.56 88 LYS A N 1
ATOM 669 C CA . LYS A 1 88 ? -8.393 2.851 -4.129 1.00 94.56 88 LYS A CA 1
ATOM 670 C C . LYS A 1 88 ? -7.326 3.834 -4.612 1.00 94.56 88 LYS A C 1
ATOM 672 O O . LYS A 1 88 ? -7.309 4.162 -5.800 1.00 94.56 88 LYS A O 1
ATOM 677 N N . LEU A 1 89 ? -6.439 4.295 -3.730 1.00 95.12 89 LEU A N 1
ATOM 678 C CA . LEU A 1 89 ? -5.335 5.188 -4.098 1.00 95.12 89 LEU A CA 1
ATOM 679 C C . LEU A 1 89 ? -4.360 4.492 -5.047 1.00 95.12 89 LEU A C 1
ATOM 681 O O . LEU A 1 89 ? -4.015 5.051 -6.085 1.00 95.12 89 LEU A O 1
ATOM 685 N N . MET A 1 90 ? -4.001 3.244 -4.760 1.00 92.19 90 MET A N 1
ATOM 686 C CA . MET A 1 90 ? -3.120 2.460 -5.623 1.00 92.19 90 MET A CA 1
ATOM 687 C C . MET A 1 90 ? -3.713 2.255 -7.023 1.00 92.19 90 MET A C 1
ATOM 689 O O . MET A 1 90 ? -3.025 2.486 -8.021 1.00 92.19 90 MET A O 1
ATOM 693 N N . ARG A 1 91 ? -5.020 1.975 -7.123 1.00 92.81 91 ARG A N 1
ATOM 694 C CA . ARG A 1 91 ? -5.727 1.925 -8.416 1.00 92.81 91 ARG A CA 1
ATOM 695 C C . ARG A 1 91 ? -5.669 3.249 -9.174 1.00 92.81 91 ARG A C 1
ATOM 697 O O . ARG A 1 91 ? -5.560 3.231 -10.397 1.00 92.81 91 ARG A O 1
ATOM 704 N N . SER A 1 92 ? -5.700 4.392 -8.482 1.00 93.31 92 SER A N 1
ATOM 705 C CA . SER A 1 92 ? -5.558 5.711 -9.124 1.00 93.31 92 SER A CA 1
ATOM 706 C C . SER A 1 92 ? -4.177 5.929 -9.757 1.00 93.31 92 SER A C 1
ATOM 708 O O . SER A 1 92 ? -4.053 6.697 -10.708 1.00 93.31 92 SER A O 1
ATOM 710 N N . TYR A 1 93 ? -3.161 5.195 -9.291 1.00 89.44 93 TYR A N 1
ATOM 711 C CA . TYR A 1 93 ? -1.823 5.148 -9.884 1.00 89.44 93 TYR A CA 1
ATOM 712 C C . TYR A 1 93 ? -1.667 4.060 -10.958 1.00 89.44 93 TYR A C 1
ATOM 714 O O . TYR A 1 93 ? -0.570 3.868 -11.478 1.00 89.44 93 TYR A O 1
ATOM 722 N N . GLY A 1 94 ? -2.743 3.341 -11.300 1.00 89.00 94 GLY A N 1
ATOM 723 C CA . GLY A 1 94 ? -2.709 2.218 -12.240 1.00 89.00 94 GLY A CA 1
ATOM 724 C C . GLY A 1 94 ? -2.117 0.934 -11.653 1.00 89.00 94 GLY A C 1
ATOM 725 O O . GLY A 1 94 ? -1.714 0.055 -12.413 1.00 89.00 94 GLY A O 1
ATOM 726 N N . ILE A 1 95 ? -2.053 0.828 -10.323 1.00 86.75 95 ILE A N 1
ATOM 727 C CA . ILE A 1 95 ? -1.491 -0.317 -9.605 1.00 86.75 95 ILE A CA 1
ATOM 728 C C . ILE A 1 95 ? -2.634 -1.123 -8.989 1.00 86.75 95 ILE A C 1
ATOM 730 O O . ILE A 1 95 ? -3.463 -0.593 -8.247 1.00 86.75 95 ILE A O 1
ATOM 734 N N . ASN A 1 96 ? -2.676 -2.418 -9.281 1.00 87.62 96 ASN A N 1
ATOM 735 C CA . ASN A 1 96 ? -3.639 -3.329 -8.682 1.00 87.62 96 ASN A CA 1
ATOM 736 C C . ASN A 1 96 ? -3.076 -3.895 -7.382 1.00 87.62 96 ASN A C 1
ATOM 738 O O . ASN A 1 96 ? -1.920 -4.312 -7.331 1.00 87.62 96 ASN A O 1
ATOM 742 N N . VAL A 1 97 ? -3.924 -3.920 -6.355 1.00 85.94 97 VAL A N 1
ATOM 743 C CA . VAL A 1 97 ? -3.618 -4.462 -5.031 1.00 85.94 97 VAL A CA 1
ATOM 744 C C . VAL A 1 97 ? -4.511 -5.670 -4.777 1.00 85.94 97 VAL A C 1
ATOM 746 O O . VAL A 1 97 ? -5.732 -5.570 -4.930 1.00 85.94 97 VAL A O 1
ATOM 749 N N . THR A 1 98 ? -3.904 -6.777 -4.365 1.00 86.56 98 THR A N 1
ATOM 750 C CA . THR A 1 98 ? -4.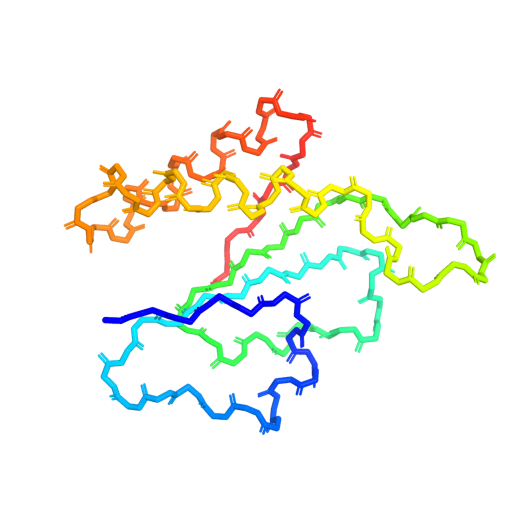582 -7.935 -3.769 1.00 86.56 98 THR A CA 1
ATOM 751 C C . THR A 1 98 ? -4.318 -7.912 -2.268 1.00 86.56 98 THR A C 1
ATOM 753 O O . THR A 1 98 ? -3.197 -7.636 -1.852 1.00 86.56 98 THR A O 1
ATOM 756 N N . VAL A 1 99 ? -5.348 -8.141 -1.458 1.00 82.44 99 VAL A N 1
ATOM 757 C CA . VAL A 1 99 ? -5.249 -8.120 0.008 1.00 82.44 99 VAL A CA 1
ATOM 758 C C . VAL A 1 99 ? -5.299 -9.558 0.504 1.00 82.44 99 VAL A C 1
ATOM 760 O O . VAL A 1 99 ? -6.211 -10.285 0.103 1.00 82.44 99 VAL A O 1
ATOM 763 N N . ASN A 1 100 ? -4.347 -9.932 1.358 1.00 70.38 100 ASN A N 1
ATOM 764 C CA . ASN A 1 100 ? -4.212 -11.258 1.962 1.00 70.38 100 ASN A CA 1
ATOM 765 C C . ASN A 1 100 ? -4.290 -11.171 3.489 1.00 70.38 100 ASN A C 1
ATOM 767 O O . ASN A 1 100 ? -3.759 -10.180 4.053 1.00 70.38 100 ASN A O 1
#